Protein AF-0000000086875824 (afdb_homodimer)

Sequence (150 aa):
MERDELIRIINENVLTSAEAVEMLGGSKQNLSSLVKREKLVPIKESGSVRLFLKSDVEERKREAEQLREKYRPYEMERDELIRIINENVLTSAEAVEMLGGSKQNLSSLVKREKLVPIKESGSVRLFLKSDVEERKREAEQLREKYRPYE

Solvent-accessible surface area (backbone atoms only — not comparable to full-atom values): 8523 Å² total; per-residue (Å²): 131,54,70,69,57,50,49,47,52,44,69,72,36,52,27,44,60,70,53,45,24,63,71,57,68,58,43,70,67,53,51,52,48,32,39,75,69,62,68,43,70,62,70,41,79,56,91,91,46,44,30,28,44,41,67,58,50,52,50,43,39,51,53,51,49,52,48,36,54,71,77,44,61,92,107,132,54,70,68,57,50,46,50,50,45,68,71,37,50,28,45,59,71,52,45,23,62,71,58,69,60,42,71,67,54,51,52,48,34,38,75,69,62,68,44,70,62,72,43,77,56,91,91,46,46,30,29,44,41,67,58,48,51,50,44,40,50,53,51,50,53,48,36,56,71,74,43,61,90,106

Foldseek 3Di:
DDPVVVVVCCVVWKDKLVRLCVLLVHDSVVSVVCCVVPVFDFPDDDPPITMGTPVSSVVSSVVVVVVCCVPVVPD/DDPVVVVVCCVVWKDKLVRLCVVLVHDSVVVVVCCVVPVFDFPDDDPPITMGTPVSSVVSSVVVVVVCCVPVVVD

Structure (mmCIF, N/CA/C/O backbone):
data_AF-0000000086875824-model_v1
#
loop_
_entity.id
_entity.type
_entity.pdbx_description
1 polymer 'Helix-turn-helix domain-containing protein'
#
loop_
_atom_site.group_PDB
_atom_site.id
_atom_site.type_symbol
_atom_site.label_atom_id
_atom_site.label_alt_id
_atom_site.label_comp_id
_atom_site.label_asym_id
_atom_site.label_entity_id
_atom_site.label_seq_id
_atom_site.pdbx_PDB_ins_code
_atom_site.Cartn_x
_atom_site.Cartn_y
_atom_site.Cartn_z
_atom_site.occupancy
_atom_site.B_iso_or_equiv
_atom_site.auth_seq_id
_atom_site.auth_comp_id
_atom_site.auth_asym_id
_atom_site.auth_atom_id
_atom_site.pdbx_PDB_model_num
ATOM 1 N N . MET A 1 1 ? 17.609 8.727 -0.539 1 82.38 1 MET A N 1
ATOM 2 C CA . MET A 1 1 ? 16.922 8.516 -1.808 1 82.38 1 MET A CA 1
ATOM 3 C C . MET A 1 1 ? 15.992 9.688 -2.119 1 82.38 1 MET A C 1
ATOM 5 O O . MET A 1 1 ? 15.344 10.219 -1.222 1 82.38 1 MET A O 1
ATOM 9 N N . GLU A 1 2 ? 16.109 10.109 -3.371 1 91.75 2 GLU A N 1
ATOM 10 C CA . GLU A 1 2 ? 15.273 11.234 -3.789 1 91.75 2 GLU A CA 1
ATOM 11 C C . GLU A 1 2 ? 13.812 10.812 -3.928 1 91.75 2 GLU A C 1
ATOM 13 O O . GLU A 1 2 ? 13.516 9.633 -4.113 1 91.75 2 GLU A O 1
ATOM 18 N N . ARG A 1 3 ? 12.992 11.766 -3.66 1 93.94 3 ARG A N 1
ATOM 19 C CA . ARG A 1 3 ? 11.555 11.539 -3.666 1 93.94 3 ARG A CA 1
ATOM 20 C C . ARG A 1 3 ? 11.125 10.773 -4.91 1 93.94 3 ARG A C 1
ATOM 22 O O . ARG A 1 3 ? 10.398 9.781 -4.816 1 93.94 3 ARG A O 1
ATOM 29 N N . ASP A 1 4 ? 11.516 11.211 -6.094 1 95.56 4 ASP A N 1
ATOM 30 C CA . ASP A 1 4 ? 11.094 10.609 -7.355 1 95.56 4 ASP A CA 1
ATOM 31 C C . ASP A 1 4 ? 11.578 9.164 -7.461 1 95.56 4 ASP A C 1
ATOM 33 O O . ASP A 1 4 ? 10.875 8.312 -8.008 1 95.56 4 ASP A O 1
ATOM 37 N N . GLU A 1 5 ? 12.773 8.945 -6.961 1 95 5 GLU A N 1
ATOM 38 C CA . GLU A 1 5 ? 13.312 7.59 -6.961 1 95 5 GLU A CA 1
ATOM 39 C C . GLU A 1 5 ? 12.508 6.676 -6.047 1 95 5 GLU A C 1
ATOM 41 O O . GLU A 1 5 ? 12.234 5.52 -6.391 1 95 5 GLU A O 1
ATOM 46 N N . LEU A 1 6 ? 12.141 7.199 -4.887 1 95.56 6 LEU A N 1
ATOM 47 C CA . LEU A 1 6 ? 11.344 6.43 -3.938 1 95.56 6 LEU A CA 1
ATOM 48 C C . LEU A 1 6 ? 9.992 6.062 -4.535 1 95.56 6 LEU A C 1
ATOM 50 O O . LEU A 1 6 ? 9.562 4.91 -4.441 1 95.56 6 LEU A O 1
ATOM 54 N N . ILE A 1 7 ? 9.398 6.98 -5.219 1 96.94 7 ILE A N 1
ATOM 55 C CA . ILE A 1 7 ? 8.102 6.766 -5.848 1 96.94 7 ILE A CA 1
ATOM 56 C C . ILE A 1 7 ? 8.219 5.699 -6.93 1 96.94 7 ILE A C 1
ATOM 58 O O . ILE A 1 7 ? 7.359 4.82 -7.043 1 96.94 7 ILE A O 1
ATOM 62 N N . ARG A 1 8 ? 9.289 5.801 -7.66 1 96.44 8 ARG A N 1
ATOM 63 C CA . ARG A 1 8 ? 9.523 4.812 -8.711 1 96.44 8 ARG A CA 1
ATOM 64 C C . ARG A 1 8 ? 9.68 3.416 -8.117 1 96.44 8 ARG A C 1
ATOM 66 O O . ARG A 1 8 ? 9.117 2.451 -8.641 1 96.44 8 ARG A O 1
ATOM 73 N N . ILE A 1 9 ? 10.469 3.32 -7.027 1 95.38 9 ILE A N 1
ATOM 74 C CA . ILE A 1 9 ? 10.734 2.039 -6.379 1 95.38 9 ILE A CA 1
ATOM 75 C C . ILE A 1 9 ? 9.422 1.426 -5.895 1 95.38 9 ILE A C 1
ATOM 77 O O . ILE A 1 9 ? 9.172 0.236 -6.102 1 95.38 9 ILE A O 1
ATOM 81 N N . ILE A 1 10 ? 8.57 2.201 -5.371 1 96.56 10 ILE A N 1
ATOM 82 C CA . ILE A 1 10 ? 7.312 1.72 -4.82 1 96.56 10 ILE A CA 1
ATOM 83 C C . ILE A 1 10 ? 6.402 1.246 -5.949 1 96.56 10 ILE A C 1
ATOM 85 O O . ILE A 1 1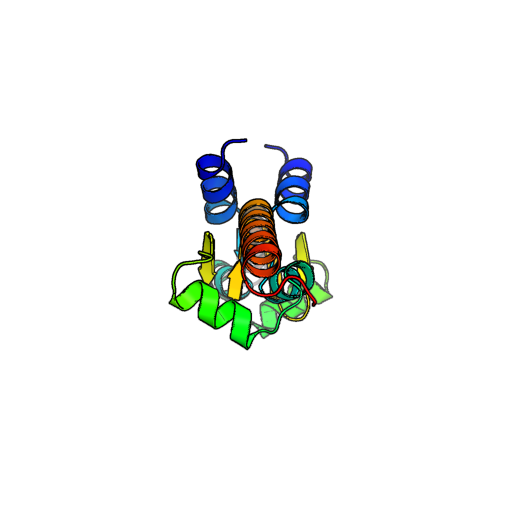0 ? 5.844 0.147 -5.887 1 96.56 10 ILE A O 1
ATOM 89 N N . ASN A 1 11 ? 6.293 2.049 -7.02 1 97.38 11 ASN A N 1
ATOM 90 C CA . ASN A 1 11 ? 5.391 1.715 -8.117 1 97.38 11 ASN A CA 1
ATOM 91 C C . ASN A 1 11 ? 5.879 0.491 -8.883 1 97.38 11 ASN A C 1
ATOM 93 O O . ASN A 1 11 ? 5.07 -0.278 -9.414 1 97.38 11 ASN A O 1
ATOM 97 N N . GLU A 1 12 ? 7.141 0.234 -8.844 1 97.06 12 GLU A N 1
ATOM 98 C CA . GLU A 1 12 ? 7.703 -0.861 -9.625 1 97.06 12 GLU A CA 1
ATOM 99 C C . GLU A 1 12 ? 7.746 -2.154 -8.82 1 97.06 12 GLU A C 1
ATOM 101 O O . GLU A 1 12 ? 7.793 -3.248 -9.391 1 97.06 12 GLU A O 1
ATOM 106 N N . ASN A 1 13 ? 7.73 -1.985 -7.422 1 97.62 13 ASN A N 1
ATOM 107 C CA . ASN A 1 13 ? 8.062 -3.191 -6.668 1 97.62 13 ASN A CA 1
ATOM 108 C C . ASN A 1 13 ? 6.945 -3.576 -5.703 1 97.62 13 ASN A C 1
ATOM 110 O O . ASN A 1 13 ? 6.941 -4.684 -5.164 1 97.62 13 ASN A O 1
ATOM 114 N N . VAL A 1 14 ? 5.992 -2.697 -5.504 1 98.31 14 VAL A N 1
ATOM 115 C CA . VAL A 1 14 ? 4.984 -2.951 -4.48 1 98.31 14 VAL A CA 1
ATOM 116 C C . VAL A 1 14 ? 3.629 -3.201 -5.141 1 98.31 14 VAL A C 1
ATOM 118 O O . VAL A 1 14 ? 3.205 -2.438 -6.008 1 98.31 14 VAL A O 1
ATOM 121 N N . LEU A 1 15 ? 2.988 -4.18 -4.695 1 98.5 15 LEU A N 1
ATOM 122 C CA . LEU A 1 15 ? 1.669 -4.527 -5.211 1 98.5 15 LEU A CA 1
ATOM 123 C C . LEU A 1 15 ? 0.627 -4.52 -4.098 1 98.5 15 LEU A C 1
ATOM 125 O O . LEU A 1 15 ? 0.901 -4.969 -2.984 1 98.5 15 LEU A O 1
ATOM 129 N N . THR A 1 16 ? -0.526 -3.99 -4.422 1 98.5 16 THR A N 1
ATOM 130 C CA . THR A 1 16 ? -1.691 -4.191 -3.568 1 98.5 16 THR A CA 1
ATOM 131 C C . THR A 1 16 ? -2.283 -5.582 -3.777 1 98.5 16 THR A C 1
ATOM 133 O O . THR A 1 16 ? -1.876 -6.305 -4.691 1 98.5 16 THR A O 1
ATOM 136 N N . SER A 1 17 ? -3.182 -5.883 -2.971 1 98.25 17 SER A N 1
ATOM 137 C CA . SER A 1 17 ? -3.842 -7.176 -3.117 1 98.25 17 SER A CA 1
ATOM 138 C C . SER A 1 17 ? -4.484 -7.316 -4.492 1 98.25 17 SER A C 1
ATOM 140 O O . SER A 1 17 ? -4.398 -8.375 -5.117 1 98.25 17 SER A O 1
ATOM 142 N N . ALA A 1 18 ? -5.117 -6.266 -4.957 1 97.81 18 ALA A N 1
ATOM 143 C CA . ALA A 1 18 ? -5.77 -6.301 -6.266 1 97.81 18 ALA A CA 1
ATOM 144 C C . ALA A 1 18 ? -4.762 -6.562 -7.379 1 97.81 18 ALA A C 1
ATOM 146 O O . ALA A 1 18 ? -5.004 -7.379 -8.266 1 97.81 18 ALA A O 1
ATOM 147 N N . GLU A 1 19 ? -3.68 -5.953 -7.32 1 98.44 19 GLU A N 1
ATOM 148 C CA . GLU A 1 19 ? -2.639 -6.117 -8.336 1 98.44 19 GLU A CA 1
ATOM 149 C C . GLU A 1 19 ? -2.008 -7.504 -8.258 1 98.44 19 GLU A C 1
ATOM 151 O O . GLU A 1 19 ? -1.672 -8.094 -9.289 1 98.44 19 GLU A O 1
ATOM 156 N N . ALA A 1 20 ? -1.794 -7.934 -7.043 1 98.56 20 ALA A N 1
ATOM 157 C CA . ALA A 1 20 ? -1.255 -9.281 -6.855 1 98.56 20 ALA A CA 1
ATOM 158 C C . ALA A 1 20 ? -2.164 -10.328 -7.488 1 98.56 20 ALA A C 1
ATOM 160 O O . ALA A 1 20 ? -1.692 -11.227 -8.188 1 98.56 20 ALA A O 1
ATOM 161 N N . VAL A 1 21 ? -3.445 -10.148 -7.219 1 98.25 21 VAL A N 1
ATOM 162 C CA . VAL A 1 21 ? -4.43 -11.07 -7.773 1 98.25 21 VAL A CA 1
ATOM 163 C C . VAL A 1 21 ? -4.348 -11.062 -9.297 1 98.25 21 VAL A C 1
ATOM 165 O O . VAL A 1 21 ? -4.355 -12.125 -9.93 1 98.25 21 VAL A O 1
ATOM 168 N N . GLU A 1 22 ? -4.305 -9.93 -9.812 1 97.94 22 GLU A N 1
ATOM 169 C CA . GLU A 1 22 ? -4.207 -9.797 -11.266 1 97.94 22 GLU A CA 1
ATOM 170 C C . GLU A 1 22 ? -2.953 -10.484 -11.797 1 97.94 22 GLU A C 1
ATOM 172 O O . GLU A 1 22 ? -3.006 -11.172 -12.82 1 97.94 22 GLU A O 1
ATOM 177 N N . MET A 1 23 ? -1.892 -10.352 -11.18 1 97.81 23 MET A N 1
ATOM 178 C CA . MET A 1 23 ? -0.625 -10.922 -11.625 1 97.81 23 MET A CA 1
ATOM 179 C C . MET A 1 23 ? -0.635 -12.445 -11.492 1 97.81 23 MET A C 1
ATOM 181 O O . MET A 1 23 ? -0.112 -13.148 -12.359 1 97.81 23 MET A O 1
ATOM 185 N N . LEU A 1 24 ? -1.151 -12.875 -10.484 1 97.38 24 LEU A N 1
ATOM 186 C CA . LEU A 1 24 ? -1.195 -14.312 -10.211 1 97.38 24 LEU A CA 1
ATOM 187 C C . LEU A 1 24 ? -2.217 -15 -11.109 1 97.38 24 LEU A C 1
ATOM 189 O O . LEU A 1 24 ? -2.084 -16.188 -11.398 1 97.38 24 LEU A O 1
ATOM 193 N N . GLY A 1 25 ? -3.225 -14.266 -11.523 1 95.06 25 GLY A N 1
ATOM 194 C CA . GLY A 1 25 ? -4.34 -14.875 -12.227 1 95.06 25 GLY A CA 1
ATOM 195 C C . GLY A 1 25 ? -5.258 -15.664 -11.312 1 95.06 25 GLY A C 1
ATOM 196 O O . GLY A 1 25 ? -5.715 -16.75 -11.672 1 95.06 25 GLY A O 1
ATOM 197 N N . GLY A 1 26 ? -5.559 -15.141 -10.21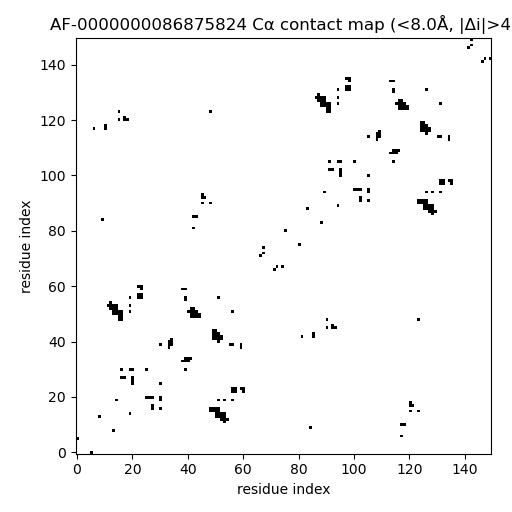1 1 93.88 26 GLY A N 1
ATOM 198 C CA . GLY A 1 26 ? -6.402 -15.82 -9.234 1 93.88 26 GLY A CA 1
ATOM 199 C C . GLY A 1 26 ? -7.492 -14.922 -8.672 1 93.88 26 GLY A C 1
ATOM 200 O O . GLY A 1 26 ? -7.844 -13.906 -9.273 1 93.88 26 GLY A O 1
ATOM 201 N N . SER A 1 27 ? -8.031 -15.383 -7.609 1 97.5 27 SER A N 1
ATOM 202 C CA . SER A 1 27 ? -9.07 -14.633 -6.902 1 97.5 27 SER A CA 1
ATOM 203 C C . SER A 1 27 ? -8.547 -14.07 -5.586 1 97.5 27 SER A C 1
ATOM 205 O O . SER A 1 27 ? -7.48 -14.477 -5.113 1 97.5 27 SER A O 1
ATOM 207 N N . LYS A 1 28 ? -9.297 -13.18 -5.086 1 97.19 28 LYS A N 1
ATOM 208 C CA . LYS A 1 28 ? -8.984 -12.648 -3.766 1 97.19 28 LYS A CA 1
ATOM 209 C C . LYS A 1 28 ? -8.945 -13.758 -2.715 1 97.19 28 LYS A C 1
ATOM 211 O O . LYS A 1 28 ? -8.117 -13.727 -1.802 1 97.19 28 LYS A O 1
ATOM 216 N N . GLN A 1 29 ? -9.859 -14.68 -2.848 1 98.19 29 GLN A N 1
ATOM 217 C CA . GLN A 1 29 ? -9.898 -15.812 -1.931 1 98.19 29 GLN A CA 1
ATOM 218 C C . GLN A 1 29 ? -8.625 -16.641 -2.021 1 98.19 29 GLN A C 1
ATOM 220 O O . GLN A 1 29 ? -8.086 -17.094 -1.002 1 98.19 29 GLN A O 1
ATOM 225 N N . ASN A 1 30 ? -8.195 -16.828 -3.291 1 98.06 30 ASN A N 1
ATOM 226 C CA . ASN A 1 30 ? -6.949 -17.562 -3.496 1 98.06 30 ASN A CA 1
ATOM 227 C C . ASN A 1 30 ? -5.77 -16.828 -2.859 1 98.06 30 ASN A C 1
ATOM 229 O O . ASN A 1 30 ? -4.953 -17.453 -2.17 1 98.06 30 ASN A O 1
ATOM 233 N N . LEU A 1 31 ? -5.68 -15.562 -3.066 1 98.56 31 LEU A N 1
ATOM 234 C CA . LEU A 1 31 ? -4.605 -14.766 -2.479 1 98.56 31 LEU A CA 1
ATOM 235 C C . LEU A 1 31 ? -4.625 -14.875 -0.957 1 98.56 31 LEU A C 1
ATOM 237 O O . LEU A 1 31 ? -3.582 -15.078 -0.331 1 98.56 31 LEU A O 1
ATOM 241 N N . SER A 1 32 ? -5.785 -14.742 -0.347 1 98.31 32 SER A N 1
ATOM 242 C CA . SER A 1 32 ? -5.922 -14.844 1.103 1 98.31 32 SER A CA 1
ATOM 243 C C . SER A 1 32 ? -5.453 -16.203 1.61 1 98.31 32 SER A C 1
ATOM 245 O O . SER A 1 32 ? -4.82 -16.297 2.664 1 98.31 32 SER A O 1
ATOM 247 N N . SER A 1 33 ? -5.797 -17.266 0.852 1 98.5 33 SER A N 1
ATOM 248 C CA . SER A 1 33 ? -5.363 -18.609 1.208 1 98.5 33 SER A CA 1
ATOM 249 C C . SER A 1 33 ? -3.844 -18.734 1.172 1 98.5 33 SER A C 1
ATOM 251 O O . SER A 1 33 ? -3.242 -19.344 2.057 1 98.5 33 SER A O 1
ATOM 253 N N . LEU A 1 34 ? -3.242 -18.172 0.11 1 98.44 34 LEU A N 1
ATOM 254 C CA . LEU A 1 34 ? -1.789 -18.203 -0.016 1 98.44 34 LEU A CA 1
ATOM 255 C C . LEU A 1 34 ? -1.126 -17.516 1.171 1 98.44 34 LEU A C 1
ATOM 257 O O . LEU A 1 34 ? -0.108 -17.984 1.681 1 98.44 34 LEU A O 1
ATOM 261 N N . VAL A 1 35 ? -1.709 -16.391 1.593 1 98.56 35 VAL A N 1
ATOM 262 C CA . VAL A 1 35 ? -1.176 -15.648 2.729 1 98.56 35 VAL A CA 1
ATOM 263 C C . VAL A 1 35 ? -1.338 -16.469 4.008 1 98.56 35 VAL A C 1
ATOM 265 O O . VAL A 1 35 ? -0.396 -16.594 4.793 1 98.56 35 VAL A O 1
ATOM 268 N N . LYS A 1 36 ? -2.545 -17 4.195 1 98.38 36 LYS A N 1
ATOM 269 C CA . LYS A 1 36 ? -2.832 -17.812 5.375 1 98.38 36 LYS A CA 1
ATOM 270 C C . LYS A 1 36 ? -1.879 -19 5.473 1 98.38 36 LYS A C 1
ATOM 272 O O . LYS A 1 36 ? -1.447 -19.375 6.566 1 98.38 36 LYS A O 1
ATOM 277 N N . ARG A 1 37 ? -1.552 -19.562 4.363 1 98.31 37 ARG A N 1
ATOM 278 C CA . ARG A 1 37 ? -0.689 -20.75 4.312 1 98.31 37 ARG A CA 1
ATOM 279 C C . ARG A 1 37 ? 0.78 -20.344 4.242 1 98.31 37 ARG A C 1
ATOM 281 O O . ARG A 1 37 ? 1.659 -21.203 4.133 1 98.31 37 ARG A O 1
ATOM 288 N N . GLU A 1 38 ? 1.009 -19.094 4.195 1 98.19 38 GLU A N 1
ATOM 289 C CA . GLU A 1 38 ? 2.355 -18.531 4.234 1 98.19 38 GLU A CA 1
ATOM 290 C C . GLU A 1 38 ? 3.113 -18.828 2.945 1 98.19 38 GLU A C 1
ATOM 292 O O . GLU A 1 38 ? 4.34 -18.953 2.955 1 98.19 38 GLU A O 1
ATOM 297 N N . LYS A 1 39 ? 2.41 -19.031 1.865 1 98.19 39 LYS A N 1
ATOM 298 C CA . LYS A 1 39 ? 3.002 -19.234 0.546 1 98.19 39 LYS A CA 1
ATOM 299 C C . LYS A 1 39 ? 3.289 -17.906 -0.138 1 98.19 39 LYS A C 1
ATOM 301 O O . LYS A 1 39 ? 4.062 -17.844 -1.096 1 98.19 39 LYS A O 1
ATOM 306 N N . LEU A 1 40 ? 2.703 -16.922 0.294 1 98.56 40 LEU A N 1
ATOM 307 C CA . LEU A 1 40 ? 2.941 -15.531 -0.087 1 98.56 40 LEU A CA 1
ATOM 308 C C . LEU A 1 40 ? 2.752 -14.602 1.106 1 98.56 40 LEU A C 1
ATOM 310 O O . LEU A 1 40 ? 1.644 -14.477 1.632 1 98.56 40 LEU A O 1
ATOM 314 N N . VAL A 1 41 ? 3.797 -13.938 1.499 1 98.25 41 VAL A N 1
ATOM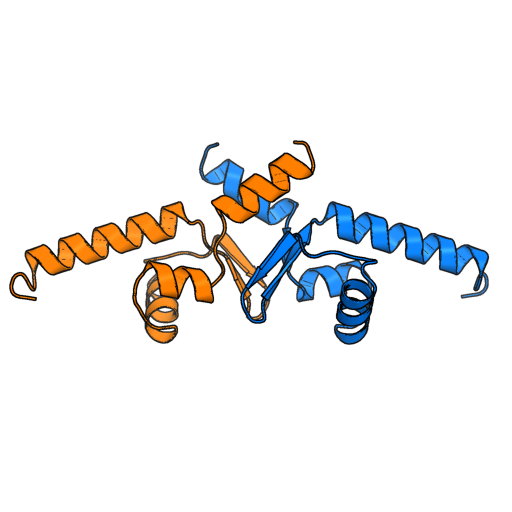 315 C CA . VAL A 1 41 ? 3.777 -13.164 2.736 1 98.25 41 VAL A CA 1
ATOM 316 C C . VAL A 1 41 ? 3.758 -11.672 2.414 1 98.25 41 VAL A C 1
ATOM 318 O O . VAL A 1 41 ? 4.645 -11.172 1.718 1 98.25 41 VAL A O 1
ATOM 321 N N . PRO A 1 42 ? 2.746 -11.008 2.883 1 98.62 42 PRO A N 1
ATOM 322 C CA . PRO A 1 42 ? 2.758 -9.555 2.697 1 98.62 42 PRO A CA 1
ATOM 323 C C . PRO A 1 42 ? 3.943 -8.883 3.385 1 98.62 42 PRO A C 1
ATOM 325 O O . PRO A 1 42 ? 4.406 -9.359 4.426 1 98.62 42 PRO A O 1
ATOM 328 N N . ILE A 1 43 ? 4.348 -7.809 2.863 1 98.44 43 ILE A N 1
ATOM 329 C CA . ILE A 1 43 ? 5.465 -7.098 3.471 1 98.44 43 ILE A CA 1
ATOM 330 C C . ILE A 1 43 ? 4.941 -6 4.391 1 98.44 43 ILE A C 1
ATOM 332 O O . ILE A 1 43 ? 5.699 -5.422 5.176 1 98.44 43 ILE A O 1
ATOM 336 N N . LYS A 1 44 ? 3.703 -5.668 4.273 1 98.19 44 LYS A N 1
ATOM 337 C CA . LYS A 1 44 ? 3.02 -4.699 5.121 1 98.19 44 LYS A CA 1
ATOM 338 C C . LYS A 1 44 ? 1.53 -5.012 5.227 1 98.19 44 LYS A C 1
ATOM 340 O O . LYS A 1 44 ? 0.892 -5.363 4.234 1 98.19 44 LYS A O 1
ATOM 345 N N . GLU A 1 45 ? 1.077 -4.902 6.469 1 97.5 45 GLU A N 1
ATOM 346 C CA . GLU A 1 45 ? -0.345 -5.066 6.758 1 97.5 45 GLU A CA 1
ATOM 347 C C . GLU A 1 45 ? -0.864 -3.93 7.633 1 97.5 45 GLU A C 1
ATOM 349 O O . GLU A 1 45 ? -0.319 -3.666 8.703 1 97.5 45 GLU A O 1
ATOM 354 N N . SER A 1 46 ? -1.832 -3.248 7.09 1 96.81 46 SER A N 1
ATOM 355 C CA . SER A 1 46 ? -2.492 -2.16 7.805 1 96.81 46 SER A CA 1
ATOM 356 C C . SER A 1 46 ? -4 -2.193 7.59 1 96.81 46 SER A C 1
ATOM 358 O O . SER A 1 46 ? -4.492 -1.794 6.531 1 96.81 46 SER A O 1
ATOM 360 N N . GLY A 1 47 ? -4.648 -2.609 8.727 1 94 47 GLY A N 1
ATOM 361 C CA . GLY A 1 47 ? -6.074 -2.826 8.555 1 94 47 GLY A CA 1
ATOM 362 C C . GLY A 1 47 ? -6.398 -3.871 7.508 1 94 47 GLY A C 1
ATOM 363 O O . GLY A 1 47 ? -5.93 -5.008 7.586 1 94 47 GLY A O 1
ATOM 364 N N . SER A 1 48 ? -7.129 -3.348 6.5 1 95.12 48 SER A N 1
ATOM 365 C CA . SER A 1 48 ? -7.547 -4.273 5.453 1 95.12 48 SER A CA 1
ATOM 366 C C . SER A 1 48 ? -6.566 -4.266 4.285 1 95.12 48 SER A C 1
ATOM 368 O O . SER A 1 48 ? -6.754 -4.992 3.307 1 95.12 48 SER A O 1
ATOM 370 N N . VAL A 1 49 ? -5.586 -3.504 4.375 1 97.88 49 VAL A N 1
ATOM 371 C CA . VAL A 1 49 ? -4.668 -3.348 3.252 1 97.88 49 VAL A CA 1
ATOM 372 C C . VAL A 1 49 ? -3.438 -4.227 3.461 1 97.88 49 VAL A C 1
ATOM 374 O O . VAL A 1 49 ? -2.859 -4.25 4.551 1 97.88 49 VAL A O 1
ATOM 377 N N . ARG A 1 50 ? -3.053 -4.973 2.449 1 98.25 50 ARG A N 1
ATOM 378 C CA . ARG A 1 50 ? -1.825 -5.762 2.398 1 98.25 50 ARG A CA 1
ATOM 379 C C . ARG A 1 50 ? -0.977 -5.379 1.192 1 98.25 50 ARG A C 1
ATOM 381 O O . ARG A 1 50 ? -1.505 -5.156 0.101 1 98.25 50 ARG A O 1
ATOM 388 N N . LEU A 1 51 ? 0.287 -5.258 1.424 1 98.69 51 LEU A N 1
ATOM 389 C CA . LEU A 1 51 ? 1.217 -4.973 0.335 1 98.69 51 LEU A CA 1
ATOM 390 C C . LEU A 1 51 ? 2.186 -6.137 0.131 1 98.69 51 LEU A C 1
ATOM 392 O O . LEU A 1 51 ? 2.65 -6.738 1.101 1 98.69 51 LEU A O 1
ATOM 396 N N . PHE A 1 52 ? 2.494 -6.332 -1.056 1 98.75 52 PHE A N 1
ATOM 397 C CA . PHE A 1 52 ? 3.373 -7.43 -1.435 1 98.75 52 PHE A CA 1
ATOM 398 C C . PHE A 1 52 ? 4.527 -6.93 -2.295 1 98.75 52 PHE A C 1
ATOM 400 O O . PHE A 1 52 ? 4.387 -5.938 -3.014 1 98.75 52 PHE A O 1
ATOM 407 N N . LEU A 1 53 ? 5.543 -7.664 -2.258 1 98.44 53 LEU A N 1
ATOM 408 C CA . LEU A 1 53 ? 6.621 -7.434 -3.217 1 98.44 53 LEU A CA 1
ATOM 409 C C . LEU A 1 53 ? 6.301 -8.086 -4.559 1 98.44 53 LEU A C 1
ATOM 411 O O . LEU A 1 53 ? 5.891 -9.25 -4.605 1 98.44 53 LEU A O 1
ATOM 415 N N . LYS A 1 54 ? 6.496 -7.34 -5.539 1 98.19 54 LYS A N 1
ATOM 416 C CA . LYS A 1 54 ? 6.262 -7.867 -6.883 1 98.19 54 LYS A CA 1
ATOM 417 C C . LYS A 1 54 ? 7.07 -9.141 -7.121 1 98.19 54 LYS A C 1
ATOM 419 O O . LYS A 1 54 ? 6.559 -10.109 -7.68 1 98.19 54 LYS A O 1
ATOM 424 N N . SER A 1 55 ? 8.305 -9.125 -6.758 1 98.25 55 SER A N 1
ATOM 425 C CA . SER A 1 55 ? 9.172 -10.273 -6.961 1 98.25 55 SER A CA 1
ATOM 426 C C . SER A 1 55 ? 8.625 -11.516 -6.258 1 98.25 55 SER A C 1
ATOM 428 O O . SER A 1 55 ? 8.727 -12.625 -6.777 1 98.25 55 SER A O 1
ATOM 430 N N . ASP A 1 56 ? 8.109 -11.281 -5.027 1 98.25 56 ASP A N 1
ATOM 431 C CA . ASP A 1 56 ? 7.516 -12.398 -4.297 1 98.25 56 ASP A CA 1
ATOM 432 C C . ASP A 1 56 ? 6.316 -12.969 -5.047 1 98.25 56 ASP A C 1
ATOM 434 O O . ASP A 1 56 ? 6.141 -14.188 -5.105 1 98.25 56 ASP A O 1
ATOM 438 N N . VAL A 1 57 ? 5.527 -12.125 -5.566 1 98.5 57 VAL A N 1
ATOM 439 C CA . VAL A 1 57 ? 4.34 -12.555 -6.301 1 98.5 57 VAL A CA 1
ATOM 440 C C . VAL A 1 57 ? 4.754 -13.297 -7.57 1 98.5 57 VAL A C 1
ATOM 442 O O . VAL A 1 57 ? 4.172 -14.328 -7.91 1 98.5 57 VAL A O 1
ATOM 445 N N . GLU A 1 58 ? 5.73 -12.773 -8.242 1 98.25 58 GLU A N 1
ATOM 446 C CA . GLU A 1 58 ? 6.258 -13.438 -9.43 1 98.25 58 GLU A CA 1
ATOM 447 C C . GLU A 1 58 ? 6.77 -14.836 -9.109 1 98.25 58 GLU A C 1
ATOM 449 O O . GLU A 1 58 ? 6.543 -15.773 -9.875 1 98.25 58 GLU A O 1
ATOM 454 N N . GLU A 1 59 ? 7.488 -14.938 -8.023 1 98.12 59 GLU A N 1
ATOM 455 C CA . GLU A 1 59 ? 8.016 -16.234 -7.605 1 98.12 59 GLU A CA 1
ATOM 456 C C . GLU A 1 59 ? 6.891 -17.219 -7.32 1 98.12 59 GLU A C 1
ATOM 458 O O . GLU A 1 59 ? 6.957 -18.375 -7.73 1 98.12 59 GLU A O 1
ATOM 463 N N . ARG A 1 60 ? 5.973 -16.703 -6.613 1 98.31 60 ARG A N 1
ATOM 464 C CA . ARG A 1 60 ? 4.824 -17.562 -6.32 1 98.31 60 ARG A CA 1
ATOM 465 C C . ARG A 1 60 ? 4.156 -18.031 -7.609 1 98.31 60 ARG A C 1
ATOM 467 O O . ARG A 1 60 ? 3.725 -19.188 -7.703 1 98.31 60 ARG A O 1
ATOM 474 N N . LYS A 1 61 ? 3.961 -17.141 -8.523 1 97.88 61 LYS A N 1
ATOM 475 C CA . LYS A 1 61 ? 3.363 -17.469 -9.812 1 97.88 61 LYS A CA 1
ATOM 476 C C . LYS A 1 61 ? 4.172 -18.547 -10.531 1 97.88 61 LYS A C 1
ATOM 478 O O . LYS A 1 61 ? 3.604 -19.5 -11.062 1 97.88 61 LYS A O 1
ATOM 483 N N . ARG A 1 62 ? 5.41 -18.438 -10.57 1 97.81 62 ARG A N 1
ATOM 484 C CA . ARG A 1 62 ? 6.293 -19.406 -11.211 1 97.81 62 ARG A CA 1
ATOM 485 C C . ARG A 1 62 ? 6.152 -20.781 -10.578 1 97.81 62 ARG A C 1
ATOM 487 O O . ARG A 1 62 ? 6.086 -21.797 -11.281 1 97.81 62 ARG A O 1
ATOM 494 N N . GLU A 1 63 ? 6.156 -20.781 -9.242 1 97.31 63 GLU A N 1
ATOM 495 C CA . GLU A 1 63 ? 5.988 -22.031 -8.516 1 97.31 63 GLU A CA 1
ATOM 496 C C . GLU A 1 63 ? 4.672 -22.703 -8.875 1 97.31 63 GLU A C 1
ATOM 498 O O . GLU A 1 63 ? 4.625 -23.922 -9.07 1 97.31 63 GLU A O 1
ATOM 503 N N . ALA A 1 64 ? 3.68 -21.891 -8.969 1 95.31 64 ALA A N 1
ATOM 504 C CA . ALA A 1 64 ? 2.359 -22.422 -9.305 1 95.31 64 ALA A CA 1
ATOM 505 C C . ALA A 1 64 ? 2.346 -23 -10.711 1 95.31 64 ALA A C 1
ATOM 507 O O . ALA A 1 64 ? 1.728 -24.047 -10.953 1 95.31 64 ALA A O 1
ATOM 508 N N . GLU A 1 65 ? 2.986 -22.344 -11.594 1 95.44 65 GLU A N 1
ATOM 509 C CA . GLU A 1 65 ? 3.064 -22.812 -12.969 1 95.44 65 GLU A CA 1
ATOM 510 C C . GLU A 1 65 ? 3.846 -24.125 -13.062 1 95.44 65 GLU A C 1
ATOM 512 O O . GLU A 1 65 ? 3.465 -25.031 -13.805 1 95.44 65 GLU A O 1
ATOM 517 N N . GLN A 1 66 ? 4.855 -24.219 -12.367 1 96.75 66 GLN A N 1
ATOM 518 C CA . GLN A 1 66 ? 5.664 -25.438 -12.352 1 96.75 66 GLN A CA 1
ATOM 519 C C . GLN A 1 66 ? 4.875 -26.625 -11.797 1 96.75 66 GLN A C 1
ATOM 521 O O . GLN A 1 66 ? 4.965 -27.734 -12.32 1 96.75 66 GLN A O 1
ATOM 526 N N . LEU A 1 67 ? 4.184 -26.297 -10.742 1 95.12 67 LEU A N 1
ATOM 527 C CA . LEU A 1 67 ? 3.367 -27.344 -10.141 1 95.12 67 LEU A CA 1
ATOM 528 C C . LEU A 1 67 ? 2.264 -27.781 -11.094 1 95.12 67 LEU A C 1
ATOM 530 O O . LEU A 1 67 ? 1.96 -28.969 -11.188 1 95.12 67 LEU A O 1
ATOM 534 N N . ARG A 1 68 ? 1.681 -26.828 -11.789 1 94.5 68 ARG A N 1
ATOM 535 C CA . ARG A 1 68 ? 0.649 -27.141 -12.766 1 94.5 68 ARG A CA 1
ATOM 536 C C . ARG A 1 68 ? 1.211 -28.016 -13.883 1 94.5 68 ARG A C 1
ATOM 538 O O . ARG A 1 68 ? 0.555 -28.969 -14.328 1 94.5 68 ARG A O 1
ATOM 545 N N . GLU A 1 69 ? 2.373 -27.656 -14.344 1 95.06 69 GLU A N 1
ATOM 546 C CA . GLU A 1 69 ? 3.016 -28.422 -15.406 1 95.06 69 GLU A CA 1
ATOM 547 C C . GLU A 1 69 ? 3.32 -29.844 -14.945 1 95.06 69 GLU A C 1
ATOM 549 O O . GLU A 1 69 ? 3.248 -30.781 -15.734 1 95.06 69 GLU A O 1
ATOM 554 N N . LYS A 1 70 ? 3.607 -30 -13.758 1 95.75 70 LYS A N 1
ATOM 555 C CA . LYS A 1 70 ? 3.988 -31.297 -13.195 1 95.75 70 LYS A CA 1
ATOM 556 C C . LYS A 1 70 ? 2.758 -32.156 -12.883 1 95.75 70 LYS A C 1
ATOM 558 O O . LYS A 1 70 ? 2.744 -33.344 -13.141 1 95.75 70 LYS A O 1
ATOM 563 N N . TYR A 1 71 ? 1.73 -31.5 -12.336 1 94.25 71 TYR A N 1
ATOM 564 C CA . TYR A 1 71 ? 0.638 -32.281 -11.781 1 94.25 71 TYR A CA 1
ATOM 565 C C . TYR A 1 71 ? -0.601 -32.188 -12.664 1 94.25 71 TYR A C 1
ATOM 567 O O . TYR A 1 71 ? -1.51 -33.031 -12.547 1 94.25 71 TYR A O 1
ATOM 575 N N . ARG A 1 72 ? -0.817 -31.172 -13.555 1 91.88 72 ARG A N 1
ATOM 576 C CA . ARG A 1 72 ? -1.935 -31 -14.469 1 91.88 72 ARG A CA 1
ATOM 577 C C . ARG A 1 72 ? -1.444 -30.562 -15.852 1 91.88 72 ARG A C 1
ATOM 579 O O . ARG A 1 72 ? -1.84 -29.516 -16.359 1 91.88 72 ARG A O 1
ATOM 586 N N . PRO A 1 73 ? -0.705 -31.438 -16.5 1 92.12 73 PRO A N 1
ATOM 587 C CA . PRO A 1 73 ? -0.002 -31.078 -17.734 1 92.12 73 PRO A CA 1
ATOM 588 C C . PRO A 1 73 ? -0.952 -30.828 -18.906 1 92.12 73 PRO A C 1
ATOM 590 O O . PRO A 1 73 ? -0.577 -30.188 -19.875 1 92.12 73 PRO A O 1
ATOM 593 N N . TYR A 1 74 ? -2.18 -31.328 -18.828 1 91.31 74 TYR A N 1
ATOM 594 C CA . TYR A 1 74 ? -3.053 -31.203 -19.984 1 91.31 74 TYR A CA 1
ATOM 595 C C . TYR A 1 74 ? -3.932 -29.953 -19.875 1 91.31 74 TYR A C 1
ATOM 597 O O . TYR A 1 74 ? -4.738 -29.688 -20.766 1 91.31 74 TYR A O 1
ATOM 605 N N . GLU A 1 75 ? -3.707 -29.25 -18.922 1 77.31 75 GLU A N 1
ATOM 606 C CA . GLU A 1 75 ? -4.402 -27.969 -18.766 1 77.31 75 GLU A CA 1
ATOM 607 C C . GLU A 1 75 ? -3.525 -26.797 -19.234 1 77.31 75 GLU A C 1
ATOM 609 O O . GLU A 1 75 ? -2.297 -26.875 -19.156 1 77.31 75 GLU A O 1
ATOM 614 N N . MET B 1 1 ? 18.812 -3.469 -5.141 1 82.19 1 MET B N 1
ATOM 615 C CA . MET B 1 1 ? 18.469 -3.416 -3.725 1 82.19 1 MET B CA 1
ATOM 616 C C . MET B 1 1 ? 18.031 -4.789 -3.223 1 82.19 1 MET B C 1
ATOM 618 O O . MET B 1 1 ? 17.328 -5.52 -3.932 1 82.19 1 MET B O 1
ATOM 622 N N . GLU B 1 2 ? 18.578 -5.117 -2.047 1 91.44 2 GLU B N 1
ATOM 623 C CA . GLU B 1 2 ? 18.25 -6.418 -1.469 1 91.44 2 GLU B CA 1
ATOM 624 C C . GLU B 1 2 ? 16.828 -6.43 -0.908 1 91.44 2 GLU B C 1
ATOM 626 O O . GLU B 1 2 ? 16.266 -5.375 -0.589 1 91.44 2 GLU B O 1
ATOM 631 N N . ARG B 1 3 ? 16.281 -7.598 -0.983 1 93.94 3 ARG B N 1
ATOM 632 C CA . ARG B 1 3 ? 14.898 -7.789 -0.563 1 93.94 3 ARG B CA 1
ATOM 633 C C . ARG B 1 3 ? 14.641 -7.129 0.786 1 93.94 3 ARG B C 1
ATOM 635 O O . ARG B 1 3 ? 13.664 -6.391 0.945 1 93.94 3 ARG B O 1
ATOM 642 N N . ASP B 1 4 ? 15.445 -7.371 1.798 1 95.62 4 ASP B N 1
ATOM 643 C CA . ASP B 1 4 ? 15.25 -6.867 3.152 1 95.62 4 ASP B CA 1
ATOM 644 C C . ASP B 1 4 ? 15.312 -5.344 3.186 1 95.62 4 ASP B C 1
ATOM 646 O O . ASP B 1 4 ? 14.586 -4.703 3.947 1 95.62 4 ASP B O 1
ATOM 650 N N . GLU B 1 5 ? 16.219 -4.816 2.377 1 95 5 GLU B N 1
ATOM 651 C CA . GLU B 1 5 ? 16.328 -3.361 2.285 1 95 5 GLU B CA 1
ATOM 652 C C . GLU B 1 5 ? 15.07 -2.754 1.675 1 95 5 GLU B C 1
ATOM 654 O O . GLU B 1 5 ? 14.594 -1.71 2.129 1 95 5 GLU B O 1
ATOM 659 N N . LEU B 1 6 ? 14.547 -3.412 0.645 1 95.62 6 LEU B N 1
ATOM 660 C CA . LEU B 1 6 ? 13.336 -2.939 -0.007 1 95.62 6 LEU B CA 1
ATOM 661 C C . LEU B 1 6 ? 12.156 -2.947 0.964 1 95.62 6 LEU B C 1
ATOM 663 O O . LEU B 1 6 ? 11.406 -1.973 1.046 1 95.62 6 LEU B O 1
ATOM 667 N N . ILE B 1 7 ? 12.078 -3.961 1.754 1 96.94 7 ILE B N 1
ATOM 668 C CA . ILE B 1 7 ? 11.008 -4.105 2.734 1 96.94 7 ILE B CA 1
ATOM 669 C C . ILE B 1 7 ? 11.117 -3.002 3.785 1 96.94 7 ILE B C 1
ATOM 671 O O . ILE B 1 7 ? 10.117 -2.402 4.176 1 96.94 7 ILE B O 1
ATOM 675 N N . ARG B 1 8 ? 12.344 -2.768 4.164 1 96.38 8 ARG B N 1
ATOM 676 C CA . ARG B 1 8 ? 12.578 -1.713 5.148 1 96.38 8 ARG B CA 1
ATOM 677 C C . ARG B 1 8 ? 12.156 -0.353 4.598 1 96.38 8 ARG B C 1
ATOM 679 O O . ARG B 1 8 ? 11.516 0.433 5.301 1 96.38 8 ARG B O 1
ATOM 686 N N . ILE B 1 9 ? 12.539 -0.086 3.328 1 95.38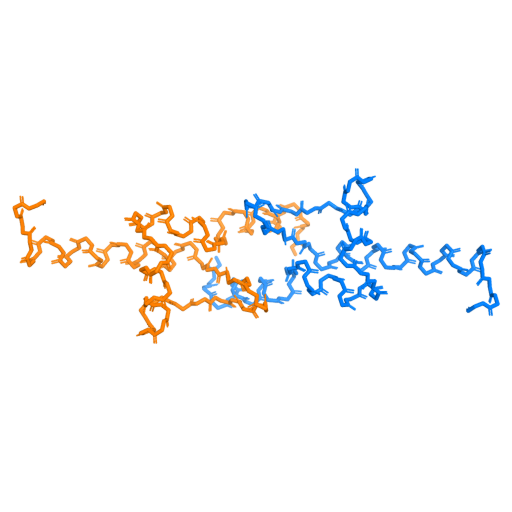 9 ILE B N 1
ATOM 687 C CA . ILE B 1 9 ? 12.227 1.189 2.688 1 95.38 9 ILE B CA 1
ATOM 688 C C . ILE B 1 9 ? 10.711 1.384 2.627 1 95.38 9 ILE B C 1
ATOM 690 O O . ILE B 1 9 ? 10.211 2.461 2.949 1 95.38 9 ILE B O 1
ATOM 694 N N . ILE B 1 10 ? 9.992 0.374 2.338 1 96.69 10 ILE B N 1
ATOM 695 C CA . ILE B 1 10 ? 8.547 0.453 2.191 1 96.69 10 ILE B CA 1
ATOM 696 C C . ILE B 1 10 ? 7.902 0.695 3.553 1 96.69 10 ILE B C 1
ATOM 698 O O . ILE B 1 10 ? 7.059 1.583 3.699 1 96.69 10 ILE B O 1
ATOM 702 N N . ASN B 1 11 ? 8.344 -0.05 4.578 1 97.38 11 ASN B N 1
ATOM 703 C CA . ASN B 1 11 ? 7.734 0.062 5.898 1 97.38 11 ASN B CA 1
ATOM 704 C C . ASN B 1 11 ? 8.055 1.405 6.551 1 97.38 11 ASN B C 1
ATOM 706 O O . ASN B 1 11 ? 7.246 1.935 7.312 1 97.38 11 ASN B O 1
ATOM 710 N N . GLU B 1 12 ? 9.125 2.002 6.164 1 97.06 12 GLU B N 1
ATOM 711 C CA . GLU B 1 12 ? 9.555 3.246 6.797 1 97.06 12 GLU B CA 1
ATOM 712 C C . GLU B 1 12 ? 8.984 4.461 6.066 1 97.06 12 GLU B C 1
ATOM 714 O O . GLU B 1 12 ? 8.867 5.543 6.645 1 97.06 12 GLU B O 1
ATOM 719 N N . ASN B 1 13 ? 8.633 4.242 4.715 1 97.62 13 ASN B N 1
ATOM 720 C CA . ASN B 1 13 ? 8.383 5.457 3.949 1 97.62 13 ASN B CA 1
ATOM 721 C C . ASN B 1 13 ? 6.969 5.469 3.363 1 97.62 13 ASN B C 1
ATOM 723 O O . ASN B 1 13 ? 6.5 6.504 2.889 1 97.62 13 ASN B O 1
ATOM 727 N N . VAL B 1 14 ? 6.281 4.352 3.41 1 98.31 14 VAL B N 1
ATOM 728 C CA . VAL B 1 14 ? 4.992 4.262 2.732 1 98.31 14 VAL B CA 1
ATOM 729 C C . VAL B 1 14 ? 3.871 4.145 3.766 1 98.31 14 VAL B C 1
ATOM 731 O O . VAL B 1 14 ? 3.951 3.33 4.688 1 98.31 14 VAL B O 1
ATOM 734 N N . LEU B 1 15 ? 2.893 4.895 3.564 1 98.5 15 LEU B N 1
ATOM 735 C CA . LEU B 1 15 ? 1.738 4.871 4.457 1 98.5 15 LEU B CA 1
ATOM 736 C C . LEU B 1 15 ? 0.467 4.52 3.693 1 98.5 15 LEU B C 1
ATOM 738 O O . LEU B 1 15 ? 0.267 4.98 2.566 1 98.5 15 LEU B O 1
ATOM 742 N N . THR B 1 16 ? -0.354 3.693 4.324 1 98.5 16 THR B N 1
ATOM 743 C CA . THR B 1 16 ? -1.725 3.516 3.855 1 98.5 16 THR B CA 1
ATOM 744 C C . THR B 1 16 ? -2.6 4.688 4.289 1 98.5 16 THR B C 1
ATOM 746 O O . THR B 1 16 ? -2.172 5.531 5.078 1 98.5 16 THR B O 1
ATOM 749 N N . SER B 1 17 ? -3.74 4.688 3.791 1 98.25 17 SER B N 1
ATOM 750 C CA . SER B 1 17 ? -4.668 5.75 4.176 1 98.25 17 SER B CA 1
ATOM 751 C C . SER B 1 17 ? -4.898 5.762 5.684 1 98.25 17 SER B C 1
ATOM 753 O O . SER B 1 17 ? -4.941 6.824 6.301 1 98.25 17 SER B O 1
ATOM 755 N N . ALA B 1 18 ? -5.047 4.598 6.27 1 97.81 18 ALA B N 1
ATOM 756 C CA . ALA B 1 18 ? -5.281 4.5 7.707 1 97.81 18 ALA B CA 1
ATOM 757 C C . ALA B 1 18 ? -4.109 5.086 8.492 1 97.81 18 ALA B C 1
ATOM 759 O O . ALA B 1 18 ? -4.309 5.836 9.453 1 97.81 18 ALA B O 1
ATOM 760 N N . GLU B 1 19 ? -2.967 4.812 8.086 1 98.44 19 GLU B N 1
ATOM 761 C CA . GLU B 1 19 ? -1.769 5.305 8.766 1 98.44 19 GLU B CA 1
ATOM 762 C C . GLU B 1 19 ? -1.605 6.809 8.57 1 98.44 19 GLU B C 1
ATOM 764 O O . GLU B 1 19 ? -1.171 7.516 9.477 1 98.44 19 GLU B O 1
ATOM 769 N N . ALA B 1 20 ? -1.879 7.238 7.359 1 98.56 20 ALA B N 1
ATOM 770 C CA . ALA B 1 20 ? -1.819 8.672 7.082 1 98.56 20 ALA B CA 1
ATOM 771 C C . ALA B 1 20 ? -2.768 9.445 7.996 1 98.56 20 ALA B C 1
ATOM 773 O O . ALA B 1 20 ? -2.391 10.477 8.562 1 98.56 20 ALA B O 1
ATOM 774 N N . VAL B 1 21 ? -3.957 8.898 8.109 1 98.25 21 VAL B N 1
ATOM 775 C CA . VAL B 1 21 ? -4.961 9.523 8.961 1 98.25 21 VAL B CA 1
ATOM 776 C C . VAL B 1 21 ? -4.441 9.609 10.398 1 98.25 21 VAL B C 1
ATOM 778 O O . VAL B 1 21 ? -4.57 10.648 11.047 1 98.25 21 VAL B O 1
ATOM 781 N N . GLU B 1 22 ? -3.926 8.562 10.812 1 97.94 22 GLU B N 1
ATOM 782 C CA . GLU B 1 22 ? -3.379 8.523 12.164 1 97.94 22 GLU B CA 1
ATOM 783 C C . GLU B 1 22 ? -2.273 9.555 12.344 1 97.94 22 GLU B C 1
ATOM 785 O O . GLU B 1 22 ? -2.219 10.242 13.367 1 97.94 22 GLU B O 1
ATOM 790 N N . MET B 1 23 ? -1.455 9.703 11.438 1 97.81 23 MET B N 1
ATOM 791 C CA . MET B 1 23 ? -0.326 10.625 11.523 1 97.81 23 MET B CA 1
ATOM 792 C C . MET B 1 23 ? -0.801 12.078 11.469 1 97.81 23 MET B C 1
ATOM 794 O O . MET B 1 23 ? -0.268 12.938 12.172 1 97.81 23 MET B O 1
ATOM 798 N N . LEU B 1 24 ? -1.697 12.297 10.664 1 97.38 24 LEU B N 1
ATOM 799 C CA . LEU B 1 24 ? -2.217 13.648 10.477 1 97.38 24 LEU B CA 1
ATOM 800 C C . LEU B 1 24 ? -3.094 14.062 11.656 1 97.38 24 LEU B C 1
ATOM 802 O O . LEU B 1 24 ? -3.227 15.25 11.953 1 97.38 24 LEU B O 1
ATOM 806 N N . GLY B 1 25 ? -3.672 13.078 12.328 1 95.06 25 GLY B N 1
ATOM 807 C CA . GLY B 1 25 ? -4.664 13.383 13.344 1 95.06 25 GLY B CA 1
ATOM 808 C C . GLY B 1 25 ? -5.988 13.844 12.766 1 95.06 25 GLY B C 1
ATOM 809 O O . GLY B 1 25 ? -6.609 14.773 13.289 1 95.06 25 GLY B O 1
ATOM 810 N N . GLY B 1 26 ? -6.434 13.211 11.773 1 94 26 GLY B N 1
ATOM 811 C CA . GLY B 1 26 ? -7.676 13.578 11.117 1 94 26 GLY B CA 1
ATOM 812 C C . GLY B 1 26 ? -8.586 12.391 10.852 1 94 26 GLY B C 1
ATOM 813 O O . GLY B 1 26 ? -8.453 11.344 11.492 1 94 26 GLY B O 1
ATOM 814 N N . SER B 1 27 ? -9.508 12.633 10.016 1 97.38 27 SER B N 1
ATOM 815 C CA . SER B 1 27 ? -10.445 11.594 9.609 1 97.38 27 SER B CA 1
ATOM 816 C C . SER B 1 27 ? -10.188 11.148 8.18 1 97.38 27 SER B C 1
ATOM 818 O O . SER B 1 27 ? -9.469 11.812 7.434 1 97.38 27 SER B O 1
ATOM 820 N N . LYS B 1 28 ? -10.773 10.039 7.887 1 97.19 28 LYS B N 1
ATOM 821 C CA . LYS B 1 28 ? -10.719 9.555 6.508 1 97.19 28 LYS B CA 1
ATOM 822 C C . LYS B 1 28 ? -11.312 10.578 5.543 1 97.19 28 LYS B C 1
ATOM 824 O O . LYS B 1 28 ? -10.812 10.75 4.43 1 97.19 28 LYS B O 1
ATOM 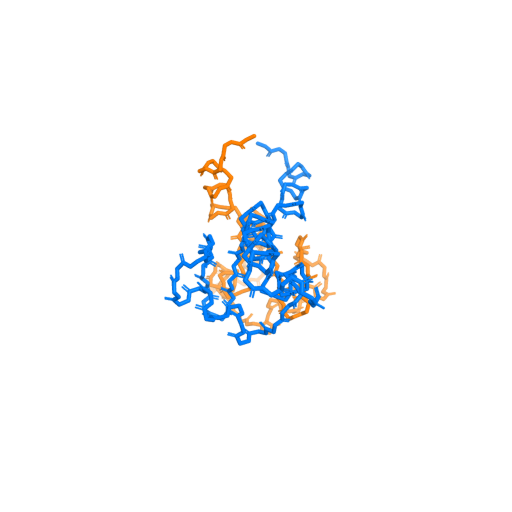829 N N . GLN B 1 29 ? -12.359 11.219 5.969 1 98.19 29 GLN B N 1
ATOM 830 C CA . GLN B 1 29 ? -12.984 12.258 5.156 1 98.19 29 GLN B CA 1
ATOM 831 C C . GLN B 1 29 ? -12.023 13.414 4.906 1 98.19 29 GLN B C 1
ATOM 833 O O . GLN B 1 29 ? -11.961 13.953 3.797 1 98.19 29 GLN B O 1
ATOM 838 N N . ASN B 1 30 ? -11.328 13.766 6 1 98.06 30 ASN B N 1
ATOM 839 C CA . ASN B 1 30 ? -10.336 14.828 5.863 1 98.06 30 ASN B CA 1
ATOM 840 C C . ASN B 1 30 ? -9.234 14.445 4.879 1 98.06 30 ASN B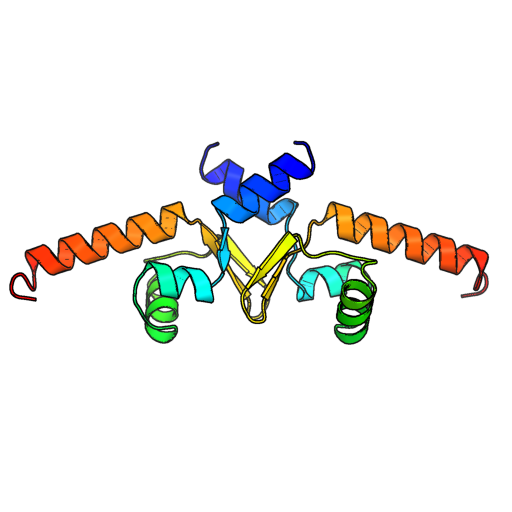 C 1
ATOM 842 O O . ASN B 1 30 ? -8.867 15.234 4.012 1 98.06 30 ASN B O 1
ATOM 846 N N . LEU B 1 31 ? -8.734 13.25 5.004 1 98.62 31 LEU B N 1
ATOM 847 C CA . LEU B 1 31 ? -7.699 12.773 4.098 1 98.62 31 LEU B CA 1
ATOM 848 C C . LEU B 1 31 ? -8.188 12.797 2.654 1 98.62 31 LEU B C 1
ATOM 850 O O . LEU B 1 31 ? -7.469 13.266 1.763 1 98.62 31 LEU B O 1
ATOM 854 N N . SER B 1 32 ? -9.391 12.32 2.404 1 98.31 32 SER B N 1
ATOM 855 C CA . SER B 1 32 ? -9.961 12.32 1.062 1 98.31 32 SER B CA 1
ATOM 856 C C . SER B 1 32 ? -10.062 13.734 0.501 1 98.31 32 SER B C 1
ATOM 858 O O . SER B 1 32 ? -9.812 13.953 -0.686 1 98.31 32 SER B O 1
ATOM 860 N N . SER B 1 33 ? -10.453 14.695 1.364 1 98.5 33 SER B N 1
ATOM 861 C CA . SER B 1 33 ? -10.547 16.094 0.957 1 98.5 33 SER B CA 1
ATOM 862 C C . SER B 1 33 ? -9.18 16.641 0.555 1 98.5 33 SER B C 1
ATOM 864 O O . SER B 1 33 ? -9.062 17.359 -0.44 1 98.5 33 SER B O 1
ATOM 866 N N . LEU B 1 34 ? -8.172 16.312 1.371 1 98.44 34 LEU B N 1
ATOM 867 C CA . LEU B 1 34 ? -6.812 16.766 1.071 1 98.44 34 LEU B CA 1
ATOM 868 C C . LEU B 1 34 ? -6.355 16.234 -0.285 1 98.44 34 LEU B C 1
ATOM 870 O O . LEU B 1 34 ? -5.703 16.953 -1.047 1 98.44 34 LEU B O 1
ATOM 874 N N . VAL B 1 35 ? -6.691 14.977 -0.566 1 98.56 35 VAL B N 1
ATOM 875 C CA . VAL B 1 35 ? -6.324 14.367 -1.84 1 98.56 35 VAL B CA 1
ATOM 876 C C . VAL B 1 35 ? -7.074 15.055 -2.979 1 98.56 35 VAL B C 1
ATOM 878 O O . VAL B 1 35 ? -6.48 15.414 -3.998 1 98.56 35 VAL B O 1
ATOM 881 N N . LYS B 1 36 ? -8.383 15.219 -2.783 1 98.38 36 LYS B N 1
ATOM 882 C CA . LYS B 1 36 ? -9.227 15.859 -3.789 1 98.38 36 LYS B CA 1
ATOM 883 C C . LYS B 1 36 ? -8.719 17.266 -4.109 1 98.38 36 LYS B C 1
ATOM 885 O O . LYS B 1 36 ? -8.75 17.688 -5.266 1 98.38 36 LYS B O 1
ATOM 890 N N . ARG B 1 37 ? -8.266 17.953 -3.119 1 98.31 37 ARG B N 1
ATOM 891 C CA . ARG B 1 37 ? -7.797 19.328 -3.271 1 98.31 37 ARG B CA 1
ATOM 892 C C . ARG B 1 37 ? -6.32 19.359 -3.65 1 98.31 37 ARG B C 1
ATOM 894 O O . ARG B 1 37 ? -5.73 20.438 -3.77 1 98.31 37 ARG B O 1
ATOM 901 N N . GLU B 1 38 ? -5.73 18.234 -3.73 1 98.19 38 GLU B N 1
ATOM 902 C CA . GLU B 1 38 ? -4.352 18.078 -4.184 1 98.19 38 GLU B CA 1
ATOM 903 C C . GLU B 1 38 ? -3.367 18.641 -3.156 1 98.19 38 GLU B C 1
ATOM 905 O O . GLU B 1 38 ? -2.285 19.109 -3.518 1 98.19 38 GLU B O 1
ATOM 910 N N . LYS B 1 39 ? -3.768 18.688 -1.914 1 98.19 39 LYS B N 1
ATOM 911 C CA . LYS B 1 39 ? -2.9 19.094 -0.817 1 98.19 39 LYS B CA 1
ATOM 912 C C . LYS B 1 39 ? -2.061 17.938 -0.304 1 98.19 39 LYS B C 1
ATOM 914 O O . LYS B 1 39 ? -1.059 18.141 0.384 1 98.19 39 LYS B O 1
ATOM 919 N N . LEU B 1 40 ? -2.443 16.797 -0.603 1 98.56 40 LEU B N 1
ATOM 920 C CA . LEU B 1 40 ? -1.721 15.555 -0.367 1 98.56 40 LEU B CA 1
ATOM 921 C C . LEU B 1 40 ? -1.977 14.555 -1.491 1 98.56 40 LEU B C 1
ATOM 923 O O . LEU B 1 40 ? -3.107 14.102 -1.679 1 98.56 40 LEU B O 1
ATOM 927 N N . VAL B 1 41 ? -0.941 14.211 -2.186 1 98.19 41 VAL B N 1
ATOM 928 C CA . VAL B 1 41 ? -1.101 13.406 -3.395 1 98.19 41 VAL B CA 1
ATOM 929 C C . VAL B 1 41 ? -0.601 11.992 -3.141 1 98.19 41 VAL B C 1
ATOM 931 O O . VAL B 1 41 ? 0.553 11.789 -2.752 1 98.19 41 VAL B O 1
ATOM 934 N N . PRO B 1 42 ? -1.47 11.039 -3.326 1 98.62 42 PRO B N 1
ATOM 935 C CA . PRO B 1 42 ? -0.994 9.656 -3.211 1 98.62 42 PRO B CA 1
ATOM 936 C C . PRO B 1 42 ? 0.08 9.312 -4.242 1 98.62 42 PRO B C 1
ATOM 938 O O . PRO B 1 42 ? 0.07 9.852 -5.352 1 98.62 42 PRO B O 1
ATOM 941 N N . ILE B 1 43 ? 0.904 8.43 -3.906 1 98.44 43 ILE B N 1
ATOM 942 C CA . ILE B 1 43 ? 1.953 8.039 -4.84 1 98.44 43 ILE B CA 1
ATOM 943 C C . ILE B 1 43 ? 1.52 6.793 -5.613 1 98.44 43 ILE B C 1
ATOM 945 O O . ILE B 1 43 ? 2.146 6.422 -6.605 1 98.44 43 ILE B O 1
ATOM 949 N N . LYS B 1 44 ? 0.527 6.133 -5.156 1 98.19 44 LYS B N 1
ATOM 950 C CA . LYS B 1 44 ? -0.068 4.969 -5.809 1 98.19 44 LYS B CA 1
ATOM 951 C C . LYS B 1 44 ? -1.549 4.844 -5.465 1 98.19 44 LYS B C 1
ATOM 953 O O . LYS B 1 44 ? -1.943 5.043 -4.312 1 98.19 44 LYS B O 1
ATOM 958 N N . GLU B 1 45 ? -2.293 4.543 -6.52 1 97.5 45 GLU B N 1
ATOM 959 C CA . GLU B 1 45 ? -3.725 4.285 -6.379 1 97.5 45 GLU B CA 1
ATOM 960 C C . GLU B 1 45 ? -4.133 3.014 -7.117 1 97.5 45 GLU B C 1
ATOM 962 O O . GLU B 1 45 ? -3.869 2.871 -8.312 1 97.5 45 GLU B O 1
ATOM 967 N N . SER B 1 46 ? -4.676 2.105 -6.34 1 96.69 46 SER B N 1
ATOM 968 C CA . SER B 1 46 ? -5.184 0.849 -6.883 1 96.69 46 SER B CA 1
ATOM 969 C C . SER B 1 46 ? -6.508 0.459 -6.234 1 96.69 46 SER B C 1
ATOM 971 O O . SER B 1 46 ? -6.531 -0.018 -5.098 1 96.69 46 SER B O 1
ATOM 973 N N . GLY B 1 47 ? -7.539 0.617 -7.125 1 93.88 47 GLY B N 1
ATOM 974 C CA . GLY B 1 47 ? -8.852 0.421 -6.535 1 93.88 47 GLY B CA 1
ATOM 975 C C . GLY B 1 47 ? -9.141 1.371 -5.387 1 93.88 47 GLY B C 1
ATOM 976 O O . GLY B 1 47 ? -9.055 2.59 -5.547 1 93.88 47 GLY B O 1
ATOM 977 N N . SER B 1 48 ? -9.375 0.716 -4.219 1 95.19 48 SER B N 1
ATOM 978 C CA . SER B 1 48 ? -9.719 1.523 -3.053 1 95.19 48 SER B CA 1
ATOM 979 C C . SER B 1 48 ? -8.477 1.85 -2.223 1 95.19 48 SER B C 1
ATOM 981 O O . SER B 1 48 ? -8.57 2.531 -1.199 1 95.19 48 SER B O 1
ATOM 983 N N . VAL B 1 49 ? -7.379 1.406 -2.641 1 97.81 49 VAL B N 1
ATOM 984 C CA . VAL B 1 49 ? -6.172 1.57 -1.84 1 97.81 49 VAL B CA 1
ATOM 985 C C . VAL B 1 49 ? -5.359 2.754 -2.363 1 97.81 49 VAL B C 1
ATOM 987 O O . VAL B 1 49 ? -5.16 2.891 -3.572 1 97.81 49 VAL B O 1
ATOM 990 N N . ARG B 1 50 ? -4.941 3.625 -1.479 1 98.19 50 ARG B N 1
ATOM 991 C CA . ARG B 1 50 ? -4.031 4.73 -1.756 1 98.19 50 ARG B CA 1
ATOM 992 C C . ARG B 1 50 ? -2.795 4.656 -0.862 1 98.19 50 ARG B C 1
ATOM 994 O O . ARG B 1 50 ? -2.9 4.348 0.326 1 98.19 50 ARG B O 1
ATOM 1001 N N . LEU B 1 51 ? -1.655 4.883 -1.453 1 98.69 51 LEU B N 1
ATOM 1002 C CA . LEU B 1 51 ? -0.411 4.922 -0.693 1 98.69 51 LEU B CA 1
ATOM 1003 C C . LEU B 1 51 ? 0.204 6.316 -0.731 1 98.69 51 LEU B C 1
ATOM 1005 O O . LEU B 1 51 ? 0.177 6.984 -1.768 1 98.69 51 LEU B O 1
ATOM 1009 N N . PHE B 1 52 ? 0.772 6.648 0.324 1 98.75 52 PHE B N 1
ATOM 1010 C CA . PHE B 1 52 ? 1.373 7.969 0.478 1 98.75 52 PHE B CA 1
ATOM 1011 C C . PHE B 1 52 ? 2.818 7.852 0.946 1 98.75 52 PHE B C 1
ATOM 1013 O O . PHE B 1 52 ? 3.18 6.898 1.637 1 98.75 52 PHE B O 1
ATOM 1020 N N . LEU B 1 53 ? 3.533 8.844 0.642 1 98.44 53 LEU B N 1
ATOM 1021 C CA . LEU B 1 53 ? 4.859 8.977 1.238 1 98.44 53 LEU B CA 1
ATOM 1022 C C . LEU B 1 53 ? 4.77 9.57 2.641 1 98.44 53 LEU B C 1
ATOM 1024 O O . LEU B 1 53 ? 4.074 10.562 2.854 1 98.44 53 LEU B O 1
ATOM 1028 N N . LYS B 1 54 ? 5.449 8.945 3.49 1 98.12 54 LYS B N 1
ATOM 1029 C CA . LYS B 1 54 ? 5.469 9.445 4.863 1 98.12 54 LYS B CA 1
ATOM 1030 C C . LYS B 1 54 ? 5.918 10.906 4.91 1 98.12 54 LYS B C 1
ATOM 1032 O O . LYS B 1 54 ? 5.336 11.719 5.633 1 98.12 54 LYS B O 1
ATOM 1037 N N . SER 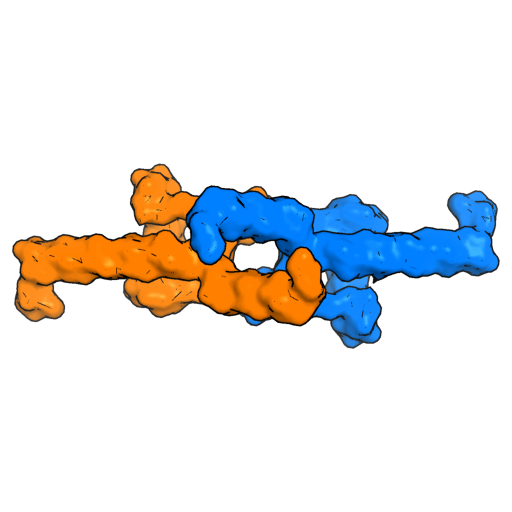B 1 55 ? 6.941 11.219 4.203 1 98.25 55 SER B N 1
ATOM 1038 C CA . SER B 1 55 ? 7.465 12.578 4.191 1 98.25 55 SER B CA 1
ATOM 1039 C C . SER B 1 55 ? 6.406 13.578 3.73 1 98.25 55 SER B C 1
ATOM 1041 O O . SER B 1 55 ? 6.336 14.695 4.242 1 98.25 55 SER B O 1
ATOM 1043 N N . ASP B 1 56 ? 5.637 13.156 2.703 1 98.25 56 ASP B N 1
ATOM 1044 C CA . ASP B 1 56 ? 4.566 14.023 2.223 1 98.25 56 ASP B CA 1
ATOM 1045 C C . ASP B 1 56 ? 3.527 14.266 3.312 1 98.25 56 ASP B C 1
ATOM 1047 O O . ASP B 1 56 ? 3.039 15.391 3.473 1 98.25 56 ASP B O 1
ATOM 1051 N N . VAL B 1 57 ? 3.199 13.25 4.008 1 98.5 57 VAL B N 1
ATOM 1052 C CA . VAL B 1 57 ? 2.207 13.359 5.07 1 98.5 57 VAL B CA 1
ATOM 1053 C C . VAL B 1 57 ? 2.746 14.242 6.195 1 98.5 57 VAL B C 1
ATOM 1055 O O . VAL B 1 57 ? 2.021 15.078 6.738 1 98.5 57 VAL B O 1
ATOM 1058 N N . GLU B 1 58 ? 3.982 14.055 6.527 1 98.25 58 GLU B N 1
ATOM 1059 C CA . GLU B 1 58 ? 4.621 14.883 7.543 1 98.25 58 GLU B CA 1
ATOM 1060 C C . GLU B 1 58 ? 4.598 16.359 7.148 1 98.25 58 GLU B C 1
ATOM 1062 O O . GLU B 1 58 ? 4.352 17.234 7.984 1 98.25 58 GLU B O 1
ATOM 1067 N N . GLU B 1 59 ? 4.906 16.609 5.906 1 98.12 59 GLU B N 1
ATOM 1068 C CA . GLU B 1 59 ? 4.902 17.984 5.406 1 98.12 59 GLU B CA 1
ATOM 1069 C C . GLU B 1 59 ? 3.508 18.594 5.504 1 98.12 59 GLU B C 1
ATOM 1071 O O . GLU B 1 59 ? 3.359 19.75 5.926 1 98.12 59 GLU B O 1
ATOM 1076 N N . ARG B 1 60 ? 2.594 17.828 5.07 1 98.31 60 ARG B N 1
ATOM 1077 C CA . ARG B 1 60 ? 1.219 18.297 5.16 1 98.31 60 ARG B CA 1
ATOM 1078 C C . ARG B 1 60 ? 0.844 18.625 6.602 1 98.31 60 ARG B C 1
ATOM 1080 O O . ARG B 1 60 ? 0.149 19.609 6.867 1 98.31 60 ARG B O 1
ATOM 1087 N N . LYS B 1 61 ? 1.201 17.734 7.496 1 97.81 61 LYS B N 1
ATOM 1088 C CA . LYS B 1 61 ? 0.937 17.938 8.922 1 97.81 61 LYS B CA 1
ATOM 1089 C C . LYS B 1 61 ? 1.573 19.234 9.422 1 97.81 61 LYS B C 1
ATOM 1091 O O . LYS B 1 61 ? 0.936 20.016 10.141 1 97.81 61 LYS B O 1
ATOM 1096 N N . ARG B 1 62 ? 2.756 19.469 9.07 1 97.75 62 ARG B N 1
ATOM 1097 C CA . ARG B 1 62 ? 3.473 20.672 9.469 1 97.75 62 ARG B CA 1
ATOM 1098 C C . ARG B 1 62 ? 2.76 21.938 8.961 1 97.75 62 ARG B C 1
ATOM 1100 O O . ARG B 1 62 ? 2.615 22.906 9.703 1 97.75 62 ARG B O 1
ATOM 1107 N N . GLU B 1 63 ? 2.371 21.891 7.699 1 97.19 63 GLU B N 1
ATOM 1108 C CA . GLU B 1 63 ? 1.648 23.016 7.105 1 97.19 63 GLU B CA 1
ATOM 1109 C C . GLU B 1 63 ? 0.36 23.297 7.867 1 97.19 63 GLU B C 1
ATOM 1111 O O . GLU B 1 63 ? 0.028 24.453 8.117 1 97.19 63 GLU B O 1
ATOM 1116 N N . ALA B 1 64 ? -0.277 22.234 8.227 1 95.19 64 ALA B N 1
ATOM 1117 C CA . ALA B 1 64 ? -1.534 22.375 8.953 1 95.19 64 ALA B CA 1
ATOM 1118 C C . ALA B 1 64 ? -1.3 23 10.328 1 95.19 64 ALA B C 1
ATOM 1120 O O . ALA B 1 64 ? -2.09 23.828 10.789 1 95.19 64 ALA B O 1
ATOM 1121 N N . GLU B 1 65 ? -0.276 22.578 10.945 1 95.25 65 GLU B N 1
ATOM 1122 C CA . GLU B 1 65 ? 0.066 23.109 12.258 1 95.25 65 GLU B CA 1
ATOM 1123 C C . GLU B 1 65 ? 0.441 24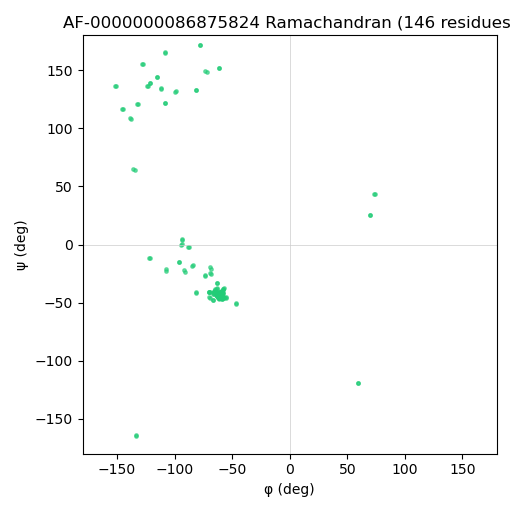.594 12.172 1 95.25 65 GLU B C 1
ATOM 1125 O O . GLU B 1 65 ? 0.056 25.391 13.039 1 95.25 65 GLU B O 1
ATOM 1130 N N . GLN B 1 66 ? 1.132 24.953 11.211 1 96.56 66 GLN B N 1
ATOM 1131 C CA . GLN B 1 66 ? 1.525 26.344 11.016 1 96.56 66 GLN B CA 1
ATOM 1132 C C . GLN B 1 66 ? 0.309 27.219 10.766 1 96.56 66 GLN B C 1
ATOM 1134 O O . GLN B 1 66 ? 0.227 28.344 11.289 1 96.56 66 GLN B O 1
ATOM 1139 N N . LEU B 1 67 ? -0.55 26.656 9.953 1 94.88 67 LEU B N 1
ATOM 1140 C CA . LEU B 1 67 ? -1.77 27.406 9.664 1 94.88 67 LEU B CA 1
ATOM 1141 C C . LEU B 1 67 ? -2.623 27.562 10.914 1 94.88 67 LEU B C 1
ATOM 1143 O O . LEU B 1 67 ? -3.211 28.625 11.141 1 94.88 67 LEU B O 1
ATOM 1147 N N . ARG B 1 68 ? -2.668 26.516 11.719 1 94.19 68 ARG B N 1
ATOM 1148 C CA . ARG B 1 68 ? -3.414 26.578 12.969 1 94.19 68 ARG B CA 1
ATOM 1149 C C . ARG B 1 68 ? -2.82 27.625 13.914 1 94.19 68 ARG B C 1
ATOM 1151 O O . ARG B 1 68 ? -3.555 28.359 14.57 1 94.19 68 ARG B O 1
ATOM 1158 N N . GLU B 1 69 ? -1.532 27.609 13.977 1 94.75 69 GLU B N 1
ATOM 1159 C CA . GLU B 1 69 ? -0.854 28.562 14.836 1 94.75 69 GLU B CA 1
ATOM 1160 C C . GLU B 1 69 ? -1.11 30 14.375 1 94.75 69 GLU B C 1
ATOM 1162 O O . GLU B 1 69 ? -1.208 30.922 15.195 1 94.75 69 GLU B O 1
ATOM 1167 N N . LYS B 1 70 ? -1.248 30.188 13.164 1 95.44 70 LYS B N 1
ATOM 1168 C CA . LYS B 1 70 ? -1.43 31.5 12.57 1 95.44 70 LYS B CA 1
ATOM 1169 C C . LYS B 1 70 ? -2.885 31.953 12.672 1 95.44 70 LYS B C 1
ATOM 1171 O O . LYS B 1 70 ? -3.16 33.125 12.984 1 95.44 70 LYS B O 1
ATOM 1176 N N . TYR B 1 71 ? -3.797 31.031 12.43 1 93.81 71 TYR B N 1
ATOM 1177 C CA . TYR B 1 71 ? -5.18 31.453 12.242 1 93.81 71 TYR B CA 1
ATOM 1178 C C . TYR B 1 71 ? -6.031 31.062 13.445 1 93.81 71 TYR B C 1
ATOM 1180 O O . TYR B 1 71 ? -7.125 31.594 13.641 1 93.81 71 TYR B O 1
ATOM 1188 N N . ARG B 1 72 ? -5.668 30.031 14.297 1 91.44 72 ARG B N 1
ATOM 1189 C CA . ARG B 1 72 ? -6.367 29.578 15.492 1 91.44 72 ARG B CA 1
ATOM 1190 C C . ARG B 1 72 ? -5.395 29.359 16.641 1 91.44 72 ARG B C 1
ATOM 1192 O O . ARG B 1 72 ? -5.309 28.266 17.188 1 91.44 72 ARG B O 1
ATOM 1199 N N . PRO B 1 73 ? -4.758 30.438 17.094 1 91.69 73 PRO B N 1
ATOM 1200 C CA . PRO B 1 73 ? -3.652 30.344 18.047 1 91.69 73 PRO B CA 1
ATOM 1201 C C . PRO B 1 73 ? -4.109 29.875 19.438 1 91.69 73 PRO B C 1
ATOM 1203 O O . PRO B 1 73 ? -3.295 29.406 20.234 1 91.69 73 PRO B O 1
ATOM 1206 N N . TYR B 1 74 ? -5.391 30.016 19.75 1 90.75 74 TYR B N 1
ATOM 1207 C CA . TYR B 1 74 ? -5.812 29.688 21.109 1 90.75 74 TYR B CA 1
ATOM 1208 C C . TYR B 1 74 ? -6.289 28.25 21.203 1 90.75 74 TYR B C 1
ATOM 1210 O O . TYR B 1 74 ? -6.668 27.781 22.281 1 90.75 74 TYR B O 1
ATOM 1218 N N . GLU B 1 75 ? -6.184 27.609 20.188 1 76.88 75 GLU B N 1
ATOM 1219 C CA . GLU B 1 75 ? -6.5 26.188 20.172 1 76.88 75 GLU B CA 1
ATOM 1220 C C . GLU B 1 75 ? -5.234 25.328 20.266 1 76.88 75 GLU B C 1
ATOM 1222 O O . GLU B 1 75 ? -4.16 25.766 19.844 1 76.88 75 GLU B O 1
#

Secondary structure (DSSP, 8-state):
--HHHHHHHHHHHEEEHHHHHHHHT--HHHHHHHHHTTSS--SEEETTEEEEEHHHHHHHHHHHHHHHHHH-TT-/--HHHHHHHHHHHEEEHHHHHHHHT--HHHHHHHHHTTSS--SEEETTEEEEEHHHHHHHHHHHHHHHHHH-TT-

Nearest PDB structures (foldseek):
  6ama-assembly1_B  TM=8.185E-01  e=8.416E-03  Streptomyces venezuelae
  5i44-assembly4_E  TM=7.913E-01  e=3.917E-02  Bacillus subtilis subsp. subtilis str. 168
  5i44-assembly1_D  TM=7.858E-01  e=3.426E-02  Bacillus subtilis subsp. subtilis str. 168
  3hh0-assembly1_A  TM=7.874E-01  e=1.949E-01  Bacillus cereus ATCC 14579
  2zhh-assembly1_A-2  TM=8.117E-01  e=3.112E-01  Escherichia coli K-12

Radius of gyration: 18.69 Å; Cα contacts (8 Å, |Δi|>4): 160; chains: 2; bounding box: 32×64×41 Å

Organism: NCBI:txid248903

InterPro domains:
  IPR041657 Helix-turn-helix domain, group 17 [PF12728] (14-63)

pLDDT: mean 96.5, std 3.39, range [76.88, 98.75]